Protein AF-A0A7V5G5Z7-F1 (afdb_monomer_lite)

Foldseek 3Di:
DPDPDDPLLVVLVVLVVVLLDDDDPCSVVSQVVSQVSVCVNCVSVVHHWPDWHWDQAPVRDIKIKTWDDPDPFWIWIWIQHPNWTWIWIWGHPDPFWIWIWIDTPVDTDIDIGGDDD

Structure (mmCIF, N/CA/C/O backbone):
data_AF-A0A7V5G5Z7-F1
#
_entry.id   AF-A0A7V5G5Z7-F1
#
loop_
_atom_site.group_PDB
_atom_site.id
_atom_site.type_symbol
_atom_site.label_atom_id
_atom_site.label_alt_id
_atom_site.label_comp_id
_atom_site.label_asym_id
_atom_site.label_entity_id
_atom_site.label_seq_id
_atom_site.pdbx_PDB_ins_code
_atom_site.Cartn_x
_atom_site.Cartn_y
_atom_site.Cartn_z
_atom_site.occupancy
_atom_site.B_iso_or_equiv
_atom_site.auth_seq_id
_atom_site.auth_comp_id
_atom_site.auth_asym_id
_atom_site.auth_atom_id
_atom_site.pdbx_PDB_model_num
ATOM 1 N N . SER A 1 1 ? 19.315 6.526 32.664 1.00 56.56 1 SER A N 1
ATOM 2 C CA . SER A 1 1 ? 18.502 7.237 31.664 1.00 56.56 1 SER A CA 1
ATOM 3 C C . SER A 1 1 ? 17.861 6.177 30.811 1.00 56.56 1 SER A C 1
ATOM 5 O O . SER A 1 1 ? 18.589 5.366 30.249 1.00 56.56 1 SER A O 1
ATOM 7 N N . ASP A 1 2 ? 16.534 6.118 30.799 1.00 63.31 2 ASP A N 1
ATOM 8 C CA . ASP A 1 2 ? 15.842 5.200 29.902 1.00 63.31 2 ASP A CA 1
ATOM 9 C C . ASP A 1 2 ? 16.181 5.583 28.456 1.00 63.31 2 ASP A C 1
ATOM 11 O O . ASP A 1 2 ? 16.240 6.779 28.143 1.00 63.31 2 ASP A O 1
ATOM 15 N N . PRO A 1 3 ? 16.506 4.611 27.592 1.00 67.81 3 PRO A N 1
ATOM 16 C CA . PRO A 1 3 ? 16.786 4.903 26.198 1.00 67.81 3 PRO A CA 1
ATOM 17 C C . PRO A 1 3 ? 15.555 5.553 25.556 1.00 67.81 3 PRO A C 1
ATOM 19 O O . PRO A 1 3 ? 14.423 5.151 25.814 1.00 67.81 3 PRO A O 1
ATOM 22 N N . TYR A 1 4 ? 15.787 6.551 24.697 1.00 74.88 4 TYR A N 1
ATOM 23 C CA . TYR A 1 4 ? 14.727 7.231 23.938 1.00 74.88 4 TYR A CA 1
ATOM 24 C C . TYR A 1 4 ? 13.913 6.274 23.057 1.00 74.88 4 TYR A C 1
ATOM 26 O O . TYR A 1 4 ? 12.791 6.598 22.686 1.00 74.88 4 TYR A O 1
ATOM 34 N N . LEU A 1 5 ? 14.491 5.118 22.727 1.00 72.75 5 LEU A N 1
ATOM 35 C CA . LEU A 1 5 ? 13.879 4.062 21.939 1.00 72.75 5 LEU A CA 1
ATOM 36 C C . LEU A 1 5 ? 13.733 2.799 22.789 1.00 72.75 5 LEU A C 1
ATOM 38 O O . LEU A 1 5 ? 14.651 2.381 23.497 1.00 72.75 5 LEU A O 1
ATOM 42 N N . THR A 1 6 ? 12.581 2.157 22.670 1.00 77.88 6 THR A N 1
ATOM 43 C CA . THR A 1 6 ? 12.313 0.818 23.181 1.00 77.88 6 THR A CA 1
ATOM 44 C C . THR A 1 6 ? 13.170 -0.222 22.459 1.00 77.88 6 THR A C 1
ATOM 46 O O . THR A 1 6 ? 13.622 -0.039 21.328 1.00 77.88 6 THR A O 1
ATOM 49 N N . GLN A 1 7 ? 13.348 -1.384 23.088 1.00 73.50 7 GLN A N 1
ATOM 50 C CA . GLN A 1 7 ? 14.085 -2.510 22.506 1.00 73.50 7 GLN A CA 1
ATOM 51 C C . GLN A 1 7 ? 13.562 -2.916 21.115 1.00 73.50 7 GLN A C 1
ATOM 53 O O . GLN A 1 7 ? 14.344 -3.304 20.249 1.00 73.50 7 GLN A O 1
ATOM 58 N N . LYS A 1 8 ? 12.247 -2.803 20.890 1.00 67.00 8 LYS A N 1
ATOM 59 C CA . LYS A 1 8 ? 11.615 -3.093 19.597 1.00 67.00 8 LYS A CA 1
ATOM 60 C C . LYS A 1 8 ? 12.026 -2.099 18.515 1.00 67.00 8 LYS A C 1
ATOM 62 O O . LYS A 1 8 ? 12.333 -2.507 17.401 1.00 67.00 8 LYS A O 1
ATOM 67 N N . GLU A 1 9 ? 12.057 -0.815 18.852 1.00 62.56 9 GLU A N 1
ATOM 68 C CA . GLU A 1 9 ? 12.455 0.256 17.936 1.00 62.56 9 GLU A CA 1
ATOM 69 C C . GLU A 1 9 ? 13.932 0.129 17.555 1.00 62.56 9 GLU A C 1
ATOM 71 O O . GLU A 1 9 ? 14.283 0.229 16.382 1.00 62.56 9 GLU A O 1
ATOM 76 N N . ILE A 1 10 ? 14.789 -0.209 18.519 1.00 71.06 10 ILE A N 1
ATOM 77 C CA . ILE A 1 10 ? 16.210 -0.478 18.270 1.00 71.06 10 ILE A CA 1
ATOM 78 C C . ILE A 1 10 ? 16.379 -1.667 17.315 1.00 71.06 10 ILE A C 1
ATOM 80 O O . ILE A 1 10 ? 17.108 -1.570 16.330 1.00 71.06 10 ILE A O 1
ATOM 84 N N . LEU A 1 11 ? 15.676 -2.776 17.567 1.00 64.69 11 LEU A N 1
ATOM 85 C CA . LEU A 1 11 ? 15.740 -3.960 16.710 1.00 64.69 11 LEU A CA 1
ATOM 86 C C . LEU A 1 11 ? 15.242 -3.665 15.290 1.00 64.69 11 LEU A C 1
ATOM 88 O O . LEU A 1 11 ? 15.852 -4.120 14.328 1.00 64.69 11 LEU A O 1
ATOM 92 N N . SER A 1 12 ? 14.174 -2.874 15.152 1.00 62.53 12 SER A N 1
ATOM 93 C CA . SER A 1 12 ? 13.663 -2.462 13.842 1.00 62.53 12 SER A CA 1
ATOM 94 C C . SER A 1 12 ? 14.682 -1.650 13.042 1.00 62.53 12 SER A C 1
ATOM 96 O O . SER A 1 12 ? 14.816 -1.870 11.843 1.00 62.53 12 SER A O 1
ATOM 98 N N . LEU A 1 13 ? 15.443 -0.777 13.712 1.00 64.38 13 LEU A N 1
ATOM 99 C CA . LEU A 1 13 ? 16.478 0.050 13.094 1.00 64.38 13 LEU A CA 1
ATOM 100 C C . LEU A 1 13 ? 17.661 -0.801 12.609 1.00 64.38 13 LEU A C 1
ATOM 102 O O . LEU A 1 13 ? 18.141 -0.618 11.497 1.00 64.38 13 LEU A O 1
ATOM 106 N N . ILE A 1 14 ? 18.094 -1.764 13.429 1.00 66.62 14 ILE A N 1
ATOM 107 C CA . ILE A 1 14 ? 19.179 -2.700 13.094 1.00 66.62 14 ILE A CA 1
ATOM 108 C C . ILE A 1 14 ? 18.776 -3.595 11.918 1.00 66.62 14 ILE A C 1
ATOM 110 O O . ILE A 1 14 ? 19.553 -3.794 10.988 1.00 66.62 14 ILE A O 1
ATOM 114 N N . LEU A 1 15 ? 17.553 -4.133 11.947 1.00 61.50 15 LEU A N 1
ATOM 115 C CA . LEU A 1 15 ? 17.044 -4.961 10.858 1.00 61.50 15 LEU A CA 1
ATOM 116 C C . LEU A 1 15 ? 16.921 -4.153 9.563 1.00 61.50 15 LEU A C 1
ATOM 118 O O . LEU A 1 15 ? 17.293 -4.664 8.512 1.00 61.50 15 LEU A O 1
ATOM 122 N N . PHE A 1 16 ? 16.472 -2.896 9.644 1.00 61.12 16 PHE A N 1
ATOM 123 C CA . PHE A 1 16 ? 16.413 -1.979 8.505 1.00 61.12 16 PHE A CA 1
ATOM 124 C C . PHE A 1 16 ? 17.795 -1.769 7.870 1.00 61.12 16 PHE A C 1
ATOM 126 O O . PHE A 1 16 ? 17.940 -1.964 6.665 1.00 61.12 16 PHE A O 1
ATOM 133 N N . ASP A 1 17 ? 18.815 -1.475 8.680 1.00 59.19 17 ASP A N 1
ATOM 134 C CA . ASP A 1 17 ? 20.200 -1.279 8.225 1.00 59.19 17 ASP A CA 1
ATOM 135 C C . ASP A 1 17 ? 20.790 -2.552 7.578 1.00 59.19 17 ASP A C 1
ATOM 137 O O . ASP A 1 17 ? 21.469 -2.500 6.556 1.00 59.19 17 ASP A O 1
ATOM 141 N N . SER A 1 18 ? 20.436 -3.734 8.099 1.00 54.06 18 SER A N 1
ATOM 142 C CA . SER A 1 18 ? 20.946 -5.022 7.601 1.00 54.06 18 SER A CA 1
ATOM 143 C C . SER A 1 18 ? 20.374 -5.489 6.253 1.00 54.06 18 SER A C 1
ATOM 145 O O . SER A 1 18 ? 20.904 -6.428 5.658 1.00 54.06 18 SER A O 1
ATOM 147 N N . THR A 1 19 ? 19.310 -4.854 5.740 1.00 53.72 19 THR A N 1
ATOM 148 C CA . THR A 1 19 ? 18.718 -5.222 4.435 1.00 53.72 19 THR A CA 1
ATOM 149 C C . THR A 1 19 ? 19.538 -4.757 3.226 1.00 53.72 19 THR A C 1
ATOM 151 O O . THR A 1 19 ? 19.210 -5.125 2.100 1.00 53.72 19 THR A O 1
ATOM 154 N N . GLY A 1 20 ? 20.618 -3.998 3.443 1.00 50.28 20 GLY A N 1
ATOM 155 C CA . GLY A 1 20 ? 21.456 -3.449 2.376 1.00 50.28 20 GLY A CA 1
ATOM 156 C C . GLY A 1 20 ? 22.556 -4.360 1.815 1.00 50.28 20 GLY A C 1
ATOM 157 O O . GLY A 1 20 ? 23.120 -4.000 0.789 1.00 50.28 20 GLY A O 1
ATOM 158 N N . GLU A 1 21 ? 22.888 -5.508 2.431 1.00 50.59 21 GLU A N 1
ATOM 159 C CA . GLU A 1 21 ? 24.178 -6.170 2.125 1.00 50.59 21 GLU A CA 1
ATOM 160 C C . GLU A 1 21 ? 24.184 -7.667 1.757 1.00 50.59 21 GLU A C 1
ATOM 162 O O . GLU A 1 21 ? 25.259 -8.175 1.456 1.00 50.59 21 GLU A O 1
ATOM 167 N N . ASN A 1 22 ? 23.072 -8.411 1.691 1.00 45.06 22 ASN A N 1
ATOM 168 C CA . ASN A 1 22 ? 23.140 -9.789 1.158 1.00 45.06 22 ASN A CA 1
ATOM 169 C C . ASN A 1 22 ? 21.803 -10.307 0.610 1.00 45.06 22 ASN A C 1
ATOM 171 O O . ASN A 1 22 ? 20.850 -10.549 1.353 1.00 45.06 22 ASN A O 1
ATOM 175 N N . SER A 1 23 ? 21.755 -10.536 -0.703 1.00 49.06 23 SER A N 1
ATOM 176 C CA . SER A 1 23 ? 20.655 -11.177 -1.423 1.00 49.06 23 SER A CA 1
ATOM 177 C C . SER A 1 23 ? 20.800 -12.705 -1.375 1.00 49.06 23 SER A C 1
ATOM 179 O O . SER A 1 23 ? 21.491 -13.335 -2.173 1.00 49.06 23 SER A O 1
ATOM 181 N N . GLY A 1 24 ? 20.123 -13.328 -0.412 1.00 41.88 24 GLY A N 1
ATOM 182 C CA . GLY A 1 24 ? 19.923 -14.777 -0.340 1.00 41.88 24 GLY A CA 1
ATOM 183 C C . GLY A 1 24 ? 18.517 -15.078 0.173 1.00 41.88 24 GLY A C 1
ATOM 184 O O . GLY A 1 24 ? 17.917 -14.233 0.818 1.00 41.88 24 GLY A O 1
ATOM 185 N N . SER A 1 25 ? 17.978 -16.274 -0.084 1.00 46.84 25 SER A N 1
ATOM 186 C CA . SER A 1 25 ? 16.567 -16.679 0.163 1.00 46.84 25 SER A CA 1
ATOM 187 C C . SER A 1 25 ? 15.935 -16.382 1.548 1.00 46.84 25 SER A C 1
ATOM 189 O O . SER A 1 25 ? 14.740 -16.594 1.725 1.00 46.84 25 SER A O 1
ATOM 191 N N . GLY A 1 26 ? 16.690 -15.875 2.530 1.00 47.84 26 GLY A N 1
ATOM 192 C CA . GLY A 1 26 ? 16.170 -15.337 3.793 1.00 47.84 26 GLY A CA 1
ATOM 193 C C . GLY A 1 26 ? 15.719 -13.867 3.740 1.00 47.84 26 GLY A C 1
ATOM 194 O O . GLY A 1 26 ? 14.956 -13.450 4.608 1.00 47.84 26 GLY A O 1
ATOM 195 N N . THR A 1 27 ? 16.139 -13.082 2.740 1.00 50.97 27 THR A N 1
ATOM 196 C CA . THR A 1 27 ? 15.890 -11.628 2.630 1.00 50.97 27 THR A CA 1
ATOM 197 C C . THR A 1 27 ? 14.398 -11.277 2.552 1.00 50.97 27 THR A C 1
ATOM 199 O O . THR A 1 27 ? 13.981 -10.270 3.117 1.00 50.97 27 THR A O 1
ATOM 202 N N . GLU A 1 28 ? 13.560 -12.131 1.953 1.00 51.00 28 GLU A N 1
ATOM 203 C CA . GLU A 1 28 ? 12.101 -11.923 1.889 1.00 51.00 28 GLU A CA 1
ATOM 204 C C . GLU A 1 28 ? 11.436 -11.987 3.271 1.00 51.00 28 GLU A C 1
ATOM 206 O O . GLU A 1 28 ? 10.565 -11.175 3.589 1.00 51.00 28 GLU A O 1
ATOM 211 N N . VAL A 1 29 ? 11.880 -12.905 4.136 1.00 51.00 29 VAL A N 1
ATOM 212 C CA . VAL A 1 29 ? 11.366 -13.021 5.509 1.00 51.00 29 VAL A CA 1
ATOM 213 C C . VAL A 1 29 ? 11.793 -11.807 6.337 1.00 51.00 29 VAL A C 1
ATOM 215 O O . VAL A 1 29 ? 10.989 -11.270 7.099 1.00 51.00 29 VAL A O 1
ATOM 218 N N . TYR A 1 30 ? 13.021 -11.316 6.146 1.00 50.22 30 TYR A N 1
ATOM 219 C CA . TYR A 1 30 ? 13.500 -10.098 6.807 1.00 50.22 30 TYR A CA 1
ATOM 220 C C . TYR A 1 30 ? 12.809 -8.828 6.296 1.00 50.22 30 TYR A C 1
ATOM 222 O O . TYR A 1 30 ? 12.521 -7.949 7.103 1.00 50.22 30 TYR A O 1
ATOM 230 N N . ALA A 1 31 ? 12.456 -8.745 5.011 1.00 54.44 31 ALA A N 1
ATOM 231 C CA . ALA A 1 31 ? 11.678 -7.632 4.466 1.00 54.44 31 ALA A CA 1
ATOM 232 C C . ALA A 1 31 ? 10.241 -7.601 5.027 1.00 54.44 31 ALA A C 1
ATOM 234 O O . ALA A 1 31 ? 9.746 -6.541 5.418 1.00 54.44 31 ALA A O 1
ATOM 235 N N . LEU A 1 32 ? 9.587 -8.764 5.151 1.00 54.84 32 LEU A N 1
ATOM 236 C CA . LEU A 1 32 ? 8.237 -8.880 5.722 1.00 54.84 32 LEU A CA 1
ATOM 237 C C . LEU A 1 32 ? 8.206 -8.578 7.232 1.00 54.84 32 LEU A C 1
ATOM 239 O O . LEU A 1 32 ? 7.320 -7.862 7.713 1.00 54.84 32 LEU A O 1
ATOM 243 N N . LEU A 1 33 ? 9.186 -9.083 7.989 1.00 58.06 33 LEU A N 1
ATOM 244 C CA . LEU A 1 33 ? 9.328 -8.778 9.417 1.00 58.06 33 LEU A CA 1
ATOM 245 C C . LEU A 1 33 ? 9.755 -7.319 9.638 1.00 58.06 33 LEU A C 1
ATOM 247 O O . LEU A 1 33 ? 9.207 -6.650 10.513 1.00 58.06 33 LEU A O 1
ATOM 251 N N . GLY A 1 34 ? 10.644 -6.792 8.797 1.00 61.38 34 GLY A N 1
ATOM 252 C CA . GLY A 1 34 ? 11.051 -5.389 8.787 1.00 61.38 34 GLY A CA 1
ATOM 253 C C . GLY A 1 34 ? 9.889 -4.439 8.503 1.00 61.38 34 GLY A C 1
ATOM 254 O O . GLY A 1 34 ? 9.775 -3.419 9.170 1.00 61.38 34 GLY A O 1
ATOM 255 N N . GLY A 1 35 ? 8.965 -4.786 7.601 1.00 63.09 35 GLY A N 1
ATOM 256 C CA . GLY A 1 35 ? 7.803 -3.948 7.277 1.00 63.09 35 GLY A CA 1
ATOM 257 C C . GLY A 1 35 ? 6.821 -3.766 8.442 1.00 63.09 35 GLY A C 1
ATOM 258 O O . GLY A 1 35 ? 6.339 -2.658 8.690 1.00 63.09 35 GLY A O 1
ATOM 259 N N . THR A 1 36 ? 6.550 -4.827 9.210 1.00 65.00 36 THR A N 1
ATOM 260 C CA . THR A 1 36 ? 5.680 -4.732 10.399 1.00 65.00 36 THR A CA 1
ATOM 261 C C . THR A 1 36 ? 6.358 -3.969 11.537 1.00 65.00 36 THR A C 1
ATOM 263 O O . THR A 1 36 ? 5.735 -3.090 12.135 1.00 65.00 36 THR A O 1
ATOM 266 N N . PHE A 1 37 ? 7.647 -4.222 11.775 1.00 64.69 37 PHE A N 1
ATOM 267 C CA . PHE A 1 37 ? 8.445 -3.489 12.758 1.00 64.69 37 PHE A CA 1
ATOM 268 C C . PHE A 1 37 ? 8.631 -2.011 12.394 1.00 64.69 37 PHE A C 1
ATOM 270 O O . PHE A 1 37 ? 8.488 -1.151 13.258 1.00 64.69 37 PHE A O 1
ATOM 277 N N . ALA A 1 38 ? 8.872 -1.690 11.124 1.00 66.06 38 ALA A N 1
ATOM 278 C CA . ALA A 1 38 ? 8.967 -0.316 10.644 1.00 66.06 38 ALA A CA 1
ATOM 279 C C . ALA A 1 38 ? 7.635 0.425 10.816 1.00 66.06 38 ALA A C 1
ATOM 281 O O . ALA A 1 38 ? 7.619 1.587 11.210 1.00 66.06 38 ALA A O 1
ATOM 282 N N . LYS A 1 39 ? 6.496 -0.250 10.615 1.00 69.75 39 LYS A N 1
ATOM 283 C CA . LYS A 1 39 ? 5.180 0.330 10.913 1.00 69.75 39 LYS A CA 1
ATOM 284 C C . LYS A 1 39 ? 5.001 0.622 12.409 1.00 69.75 39 LYS A C 1
ATOM 286 O O . LYS A 1 39 ? 4.445 1.665 12.754 1.00 69.75 39 LYS A O 1
ATOM 291 N N . GLU A 1 40 ? 5.468 -0.265 13.293 1.00 68.88 40 GLU A N 1
ATOM 292 C CA . GLU A 1 40 ? 5.458 -0.028 14.746 1.00 68.88 40 GLU A CA 1
ATOM 293 C C . GLU A 1 40 ? 6.377 1.137 15.150 1.00 68.88 40 GLU A C 1
ATOM 295 O O . GLU A 1 40 ? 5.933 1.991 15.916 1.00 68.88 40 GLU A O 1
ATOM 300 N N . LEU A 1 41 ? 7.589 1.223 14.586 1.00 67.44 41 LEU A N 1
ATOM 301 C CA . LEU A 1 41 ? 8.531 2.331 14.798 1.00 67.44 41 LEU A CA 1
ATOM 302 C C . LEU A 1 41 ? 7.950 3.669 14.327 1.00 67.44 41 LEU A C 1
ATOM 304 O O . LEU A 1 41 ? 7.974 4.661 15.045 1.00 67.44 41 LEU A O 1
ATOM 308 N N . MET A 1 42 ? 7.377 3.722 13.125 1.00 70.19 42 MET A N 1
ATOM 309 C CA . MET A 1 42 ? 6.765 4.956 12.621 1.00 70.19 42 MET A CA 1
ATOM 310 C C . MET A 1 42 ? 5.632 5.418 13.544 1.00 70.19 42 MET A C 1
ATOM 312 O O . MET A 1 42 ? 5.524 6.604 13.852 1.00 70.19 42 MET A O 1
ATOM 316 N N . LYS A 1 43 ? 4.836 4.475 14.063 1.00 74.62 43 LYS A N 1
ATOM 317 C CA . LYS A 1 43 ? 3.771 4.766 15.026 1.00 74.62 43 LYS A CA 1
ATOM 318 C C . LYS A 1 43 ? 4.313 5.287 16.361 1.00 74.62 43 LYS A C 1
ATOM 320 O O . LYS A 1 43 ? 3.721 6.218 16.907 1.00 74.62 43 L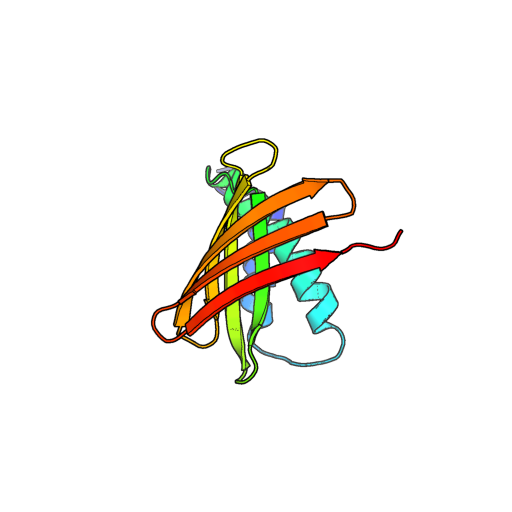YS A O 1
ATOM 325 N N . SER A 1 44 ? 5.394 4.716 16.891 1.00 66.88 44 SER A N 1
ATOM 326 C CA . SER A 1 44 ? 6.008 5.171 18.146 1.00 66.88 44 SER A CA 1
ATOM 327 C C . SER A 1 44 ? 6.716 6.523 18.006 1.00 66.88 44 SER A C 1
ATOM 329 O O . SER A 1 44 ? 6.679 7.321 18.939 1.00 66.88 44 SER A O 1
ATOM 331 N N . LEU A 1 45 ? 7.218 6.846 16.809 1.00 67.50 45 LEU A N 1
ATOM 332 C CA . LEU A 1 45 ? 7.716 8.176 16.429 1.00 67.50 45 LEU A CA 1
ATOM 333 C C . LEU A 1 45 ? 6.594 9.200 16.138 1.00 67.50 45 LEU A C 1
ATOM 335 O O . LEU A 1 45 ? 6.870 10.332 15.743 1.00 67.50 45 LEU A O 1
ATOM 339 N N . GLY A 1 46 ? 5.321 8.834 16.332 1.00 67.44 46 GLY A N 1
ATOM 340 C CA . GLY A 1 46 ? 4.165 9.726 16.175 1.00 67.44 46 GLY A CA 1
ATOM 341 C C . GLY A 1 46 ? 3.604 9.824 14.751 1.00 67.44 46 GLY A C 1
ATOM 342 O O . GLY A 1 46 ? 2.679 10.601 14.501 1.00 67.44 46 GLY A O 1
ATOM 343 N N . MET A 1 47 ? 4.108 9.026 13.809 1.00 71.56 47 MET A N 1
ATOM 344 C CA . MET A 1 47 ? 3.646 8.990 12.422 1.00 71.56 47 MET A CA 1
ATOM 345 C C . MET A 1 47 ? 2.600 7.879 12.234 1.00 71.56 47 MET A C 1
ATOM 347 O O . MET A 1 47 ? 2.879 6.688 12.346 1.00 71.56 47 MET A O 1
ATOM 351 N N . SER A 1 48 ? 1.356 8.261 11.928 1.00 75.94 48 SER A N 1
ATOM 352 C CA . SER A 1 48 ? 0.275 7.305 11.636 1.00 75.94 48 SER A CA 1
ATOM 353 C C . SER A 1 48 ? 0.300 6.893 10.166 1.00 75.94 48 SER A C 1
ATOM 355 O O . SER A 1 48 ? -0.155 7.641 9.299 1.00 75.94 48 SER A O 1
ATOM 357 N N . VAL A 1 49 ? 0.826 5.697 9.903 1.00 78.88 49 VAL A N 1
ATOM 358 C CA . VAL A 1 49 ? 0.878 5.080 8.573 1.00 78.88 49 VAL A CA 1
ATOM 359 C C . VAL A 1 49 ? 0.013 3.818 8.576 1.00 78.88 49 VAL A C 1
ATOM 361 O O . VAL A 1 49 ? 0.160 2.960 9.447 1.00 78.88 49 VAL A O 1
ATOM 364 N N . ASP A 1 50 ? -0.892 3.689 7.606 1.00 82.62 50 ASP A N 1
ATOM 365 C CA . ASP A 1 50 ? -1.781 2.526 7.471 1.00 82.62 50 ASP A CA 1
ATOM 366 C C . ASP A 1 50 ? -1.234 1.486 6.488 1.00 82.62 50 ASP A C 1
ATOM 368 O O . ASP A 1 50 ? -1.448 0.285 6.683 1.00 82.62 50 ASP A O 1
ATOM 372 N N . HIS A 1 51 ? -0.486 1.941 5.483 1.00 82.50 51 HIS A N 1
ATOM 373 C CA . HIS A 1 51 ? 0.135 1.146 4.426 1.00 82.50 51 HIS A CA 1
ATOM 374 C C . HIS A 1 51 ? 1.638 1.414 4.409 1.00 82.50 51 HIS A C 1
ATOM 376 O O . HIS A 1 51 ? 2.048 2.559 4.256 1.00 82.50 51 HIS A O 1
ATOM 382 N N . LEU A 1 52 ? 2.450 0.379 4.584 1.00 82.19 52 LEU A N 1
ATOM 383 C CA . LEU A 1 52 ? 3.898 0.461 4.428 1.00 82.19 52 LEU A CA 1
ATOM 384 C C . LEU A 1 52 ? 4.351 -0.794 3.696 1.00 82.19 52 LEU A C 1
ATOM 386 O O . LEU A 1 52 ? 4.130 -1.900 4.191 1.00 82.19 52 LEU A O 1
ATOM 390 N N . VAL A 1 53 ? 4.962 -0.614 2.532 1.00 78.12 53 VAL A N 1
ATOM 391 C CA . VAL A 1 53 ? 5.571 -1.696 1.759 1.00 78.12 53 VAL A CA 1
ATOM 392 C C . VAL A 1 53 ? 6.989 -1.279 1.417 1.00 78.12 53 VAL A C 1
ATOM 394 O O . VAL A 1 53 ? 7.216 -0.176 0.925 1.00 78.12 53 VAL A O 1
ATOM 397 N N . LEU A 1 54 ? 7.933 -2.166 1.703 1.00 73.00 54 LEU A N 1
ATOM 398 C CA . LEU A 1 54 ? 9.329 -2.045 1.314 1.00 73.00 54 LEU A CA 1
ATOM 399 C C . LEU A 1 54 ? 9.636 -3.216 0.391 1.00 73.00 54 LEU A C 1
ATOM 401 O O . LEU A 1 54 ? 9.237 -4.346 0.675 1.00 73.00 54 LEU A O 1
ATOM 405 N N . GLY A 1 55 ? 10.330 -2.951 -0.703 1.00 69.06 55 GLY A N 1
ATOM 406 C CA . GLY A 1 55 ? 10.723 -3.985 -1.646 1.00 69.06 55 GLY A CA 1
ATOM 407 C C . GLY A 1 55 ? 11.971 -3.590 -2.407 1.00 69.06 55 GLY A C 1
ATOM 408 O O . GLY A 1 55 ? 12.357 -2.422 -2.421 1.00 69.06 55 GLY A O 1
ATOM 409 N N . GLN A 1 56 ? 12.579 -4.555 -3.078 1.00 64.31 56 GLN A N 1
ATOM 410 C CA . GLN A 1 56 ? 13.662 -4.300 -4.013 1.00 64.31 56 GLN A CA 1
ATOM 411 C C . GLN A 1 56 ? 13.067 -4.163 -5.419 1.00 64.31 56 GLN A C 1
ATOM 413 O O . GLN A 1 56 ? 12.341 -5.040 -5.887 1.00 64.31 56 GLN A O 1
ATOM 418 N N . GLY A 1 57 ? 13.306 -3.022 -6.058 1.00 58.72 57 GLY A N 1
ATOM 419 C CA . GLY A 1 57 ? 12.904 -2.762 -7.430 1.00 58.72 57 GLY A CA 1
ATOM 420 C C . GLY A 1 57 ? 13.743 -3.555 -8.435 1.00 58.72 57 GLY A C 1
ATOM 421 O O . GLY A 1 57 ? 14.736 -4.187 -8.084 1.00 58.72 57 GLY A O 1
ATOM 422 N N . ILE A 1 58 ? 13.335 -3.508 -9.705 1.00 62.47 58 ILE A N 1
ATOM 423 C CA . ILE A 1 58 ? 13.925 -4.302 -10.804 1.00 62.47 58 ILE A CA 1
ATOM 424 C C . ILE A 1 58 ? 15.443 -4.068 -10.951 1.00 62.47 58 ILE A C 1
ATOM 426 O O . ILE A 1 58 ? 16.162 -4.983 -11.338 1.00 62.47 58 ILE A O 1
ATOM 430 N N . ASP A 1 59 ? 15.928 -2.880 -10.578 1.00 65.88 59 ASP A N 1
ATOM 431 C CA . ASP A 1 59 ? 17.336 -2.475 -10.694 1.00 65.88 59 ASP A CA 1
ATOM 432 C C . ASP A 1 59 ? 18.083 -2.528 -9.345 1.00 65.88 59 ASP A C 1
ATOM 434 O O . ASP A 1 59 ? 18.987 -1.731 -9.104 1.00 65.88 59 ASP A O 1
ATOM 438 N N . GLU A 1 60 ? 17.647 -3.388 -8.419 1.00 65.38 60 GLU A N 1
ATOM 439 C CA . GLU A 1 60 ? 18.166 -3.501 -7.042 1.00 65.38 60 GLU A CA 1
ATOM 440 C C . GLU A 1 60 ? 17.983 -2.245 -6.167 1.00 65.38 60 GLU A C 1
ATOM 442 O O . GLU A 1 60 ? 18.415 -2.215 -5.014 1.00 65.38 60 GLU A O 1
ATOM 447 N N . GLN A 1 61 ? 17.285 -1.226 -6.673 1.00 64.88 61 GLN A N 1
ATOM 448 C CA . GLN A 1 61 ? 16.982 0.000 -5.940 1.00 64.88 61 GLN A CA 1
ATOM 449 C C . GLN A 1 61 ? 15.871 -0.221 -4.913 1.00 64.88 61 GLN A C 1
ATOM 451 O O . GLN A 1 61 ? 14.917 -0.960 -5.152 1.00 64.88 61 GLN A O 1
ATOM 456 N N . LEU A 1 62 ? 15.957 0.466 -3.774 1.00 69.00 62 LEU A N 1
ATOM 457 C CA . LEU A 1 62 ? 14.912 0.428 -2.757 1.00 69.00 62 LEU A CA 1
ATOM 458 C C . LEU A 1 62 ? 13.604 1.012 -3.317 1.00 69.00 62 LEU A C 1
ATOM 460 O O . LEU A 1 62 ? 13.556 2.160 -3.756 1.00 69.00 62 LEU A O 1
ATOM 464 N N . SER A 1 63 ? 12.534 0.224 -3.259 1.00 74.88 63 SER A N 1
ATOM 465 C CA . SER A 1 63 ? 11.166 0.671 -3.509 1.00 74.88 63 SER A CA 1
ATOM 466 C C . SER A 1 63 ? 10.419 0.814 -2.185 1.00 74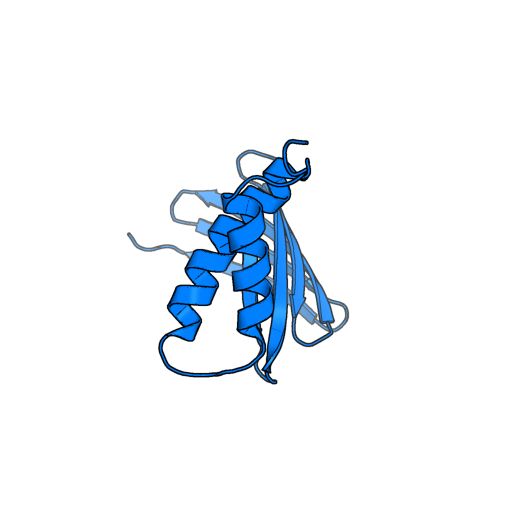.88 63 SER A C 1
ATOM 468 O O . SER A 1 63 ? 10.520 -0.037 -1.296 1.00 74.88 63 SER A O 1
ATOM 470 N N . VAL A 1 64 ? 9.684 1.912 -2.045 1.00 81.50 64 VAL A N 1
ATOM 471 C CA . VAL A 1 64 ? 8.957 2.264 -0.828 1.00 81.50 64 VAL A CA 1
ATOM 472 C C . VAL A 1 64 ? 7.555 2.719 -1.200 1.00 81.50 64 VAL A C 1
ATOM 474 O O . VAL A 1 64 ? 7.379 3.618 -2.020 1.00 81.50 64 VAL A O 1
ATOM 477 N N . GLU A 1 65 ? 6.548 2.150 -0.549 1.00 85.69 65 GLU A N 1
ATOM 478 C CA . GLU A 1 65 ? 5.196 2.693 -0.546 1.00 85.69 65 GLU A CA 1
ATOM 479 C C . GLU A 1 65 ? 4.781 3.050 0.877 1.00 85.69 65 GLU A C 1
ATOM 481 O O . GLU A 1 65 ? 4.846 2.217 1.781 1.00 85.69 65 GLU A O 1
ATOM 486 N N . VAL A 1 66 ? 4.306 4.278 1.068 1.00 87.56 66 VAL A N 1
ATOM 487 C CA . VAL A 1 66 ? 3.785 4.768 2.348 1.00 87.56 66 VAL A CA 1
ATOM 488 C C . VAL A 1 66 ? 2.398 5.323 2.108 1.00 87.56 66 VAL A C 1
ATOM 490 O O . VAL A 1 66 ? 2.214 6.201 1.273 1.00 87.56 66 VAL A O 1
ATOM 493 N N . GLY A 1 67 ? 1.406 4.849 2.849 1.00 89.00 67 GLY A N 1
ATOM 494 C CA . GLY A 1 67 ? 0.037 5.293 2.671 1.00 89.00 67 GLY A CA 1
ATOM 4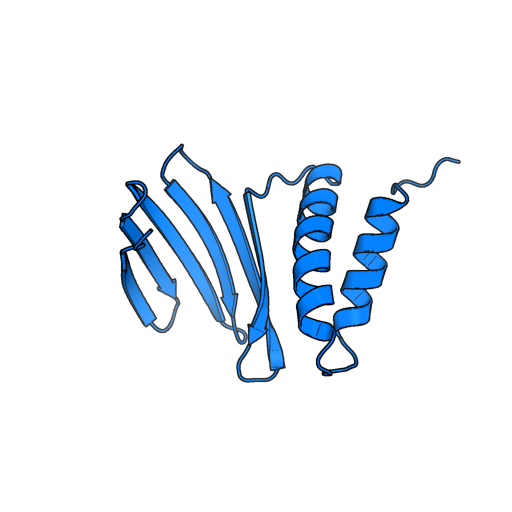95 C C . GLY A 1 67 ? -0.755 5.420 3.955 1.00 89.00 67 GLY A C 1
ATOM 496 O O . GLY A 1 67 ? -0.460 4.817 4.989 1.00 89.00 67 GLY A O 1
ATOM 497 N N . LYS A 1 68 ? -1.800 6.233 3.863 1.00 89.06 68 LYS A N 1
ATOM 498 C CA . LYS A 1 68 ? -2.713 6.556 4.949 1.00 89.06 68 LYS A CA 1
ATOM 499 C C . LYS A 1 68 ? -4.148 6.413 4.474 1.00 89.06 68 LYS A C 1
ATOM 501 O O . LYS A 1 68 ? -4.506 6.867 3.383 1.00 89.06 68 LYS A O 1
ATOM 506 N N . LYS A 1 69 ? -4.983 5.793 5.303 1.00 92.12 69 LYS A N 1
ATOM 507 C CA . LYS A 1 69 ? -6.423 5.753 5.068 1.00 92.12 69 LYS A CA 1
ATOM 508 C C . LYS A 1 69 ? -6.996 7.137 5.325 1.00 92.12 69 LYS A C 1
ATOM 510 O O . LYS A 1 69 ? -6.813 7.708 6.398 1.00 92.12 69 LYS A O 1
ATOM 515 N N . ILE A 1 70 ? -7.689 7.674 4.329 1.00 93.00 70 ILE A N 1
ATOM 516 C CA . ILE A 1 70 ? -8.402 8.955 4.442 1.00 93.00 70 ILE A CA 1
ATOM 517 C C . ILE A 1 70 ? -9.899 8.740 4.684 1.00 93.00 70 ILE A C 1
ATOM 519 O O . ILE A 1 70 ? -10.586 9.627 5.182 1.00 93.00 70 ILE A O 1
ATOM 523 N N . SER A 1 71 ? -10.400 7.543 4.375 1.00 92.88 71 SER A N 1
ATOM 524 C CA . SER A 1 71 ? -11.730 7.074 4.747 1.00 92.88 71 SER A CA 1
ATOM 525 C C . SER A 1 71 ? -11.698 5.562 4.984 1.00 92.88 71 SER A C 1
ATOM 527 O O . SER A 1 71 ? -10.649 4.922 4.881 1.00 92.88 71 SER A O 1
ATOM 529 N N . LYS A 1 72 ? -12.856 4.974 5.303 1.00 92.94 72 LYS A N 1
ATOM 530 C CA . LYS A 1 72 ? -12.998 3.521 5.463 1.00 92.94 72 LYS A CA 1
ATOM 531 C C . LYS A 1 72 ? -12.537 2.750 4.219 1.00 92.94 72 LYS A C 1
ATOM 533 O O . LYS A 1 72 ? -11.927 1.691 4.357 1.00 92.94 72 LYS A O 1
ATOM 538 N N . ASP A 1 73 ? -12.793 3.316 3.044 1.00 96.12 73 ASP A N 1
ATOM 539 C CA . ASP A 1 73 ? -12.669 2.621 1.766 1.00 96.12 73 ASP A CA 1
ATOM 540 C C . ASP A 1 73 ? -11.560 3.209 0.878 1.00 96.12 73 ASP A C 1
ATOM 542 O O . ASP A 1 73 ? -11.151 2.566 -0.086 1.00 96.12 73 ASP A O 1
ATOM 546 N N . ILE A 1 74 ? -11.023 4.389 1.222 1.00 95.75 74 ILE A N 1
ATOM 547 C CA . ILE A 1 74 ? -10.026 5.108 0.419 1.00 95.75 74 ILE A CA 1
ATOM 548 C C . ILE A 1 74 ? -8.690 5.215 1.161 1.00 95.75 74 ILE A C 1
ATOM 550 O O . ILE A 1 74 ? -8.618 5.719 2.287 1.00 95.75 74 ILE A O 1
ATOM 554 N N . THR A 1 75 ? -7.617 4.793 0.492 1.00 95.69 75 THR A N 1
ATOM 555 C CA . THR A 1 75 ? -6.230 4.935 0.959 1.00 95.69 75 THR A CA 1
ATOM 556 C C . THR A 1 75 ? -5.434 5.770 -0.034 1.00 95.69 75 THR A C 1
ATOM 558 O O . THR A 1 75 ? -5.429 5.472 -1.227 1.00 95.69 75 THR A O 1
ATOM 561 N N . LEU A 1 76 ? -4.753 6.802 0.460 1.00 94.38 76 LEU A N 1
ATOM 562 C CA . LEU A 1 76 ? -3.780 7.564 -0.316 1.00 94.38 76 LEU A CA 1
ATOM 563 C C . LEU A 1 76 ? -2.392 6.978 -0.063 1.00 94.38 76 LEU A C 1
ATOM 565 O O . LEU A 1 76 ? -2.004 6.826 1.094 1.00 94.38 76 LEU A O 1
ATOM 569 N N . ILE A 1 77 ? -1.662 6.651 -1.123 1.00 93.50 77 ILE A N 1
ATOM 570 C CA . ILE A 1 77 ? -0.368 5.973 -1.069 1.00 93.50 77 ILE A CA 1
ATOM 571 C C . ILE A 1 77 ? 0.638 6.794 -1.875 1.00 93.50 77 ILE A C 1
ATOM 573 O O . ILE A 1 77 ? 0.454 7.017 -3.067 1.00 93.50 77 ILE A O 1
ATOM 577 N N . TYR A 1 78 ? 1.705 7.247 -1.229 1.00 90.75 78 TYR A N 1
ATOM 578 C CA . TYR A 1 78 ? 2.904 7.733 -1.898 1.00 90.75 78 TYR A CA 1
ATOM 579 C C . TYR A 1 78 ? 3.781 6.544 -2.282 1.00 90.75 78 TYR A C 1
ATOM 581 O O . TYR A 1 78 ? 3.935 5.602 -1.502 1.00 90.75 78 TYR A O 1
ATOM 589 N N . GLN A 1 79 ? 4.344 6.594 -3.482 1.00 88.81 79 GLN A N 1
ATOM 590 C CA . GLN A 1 79 ? 5.194 5.553 -4.037 1.00 88.81 79 GLN A CA 1
ATOM 591 C C . GLN A 1 79 ? 6.529 6.164 -4.453 1.00 88.81 79 GLN A C 1
ATOM 593 O O . GLN A 1 79 ? 6.560 7.175 -5.150 1.00 88.81 79 GLN A O 1
ATOM 598 N N . HIS A 1 80 ? 7.615 5.503 -4.078 1.00 85.12 80 HIS A N 1
ATOM 599 C CA . HIS A 1 80 ? 8.948 5.722 -4.608 1.00 85.12 80 HIS A CA 1
ATOM 600 C C . HIS A 1 80 ? 9.434 4.392 -5.179 1.00 85.12 80 HIS A C 1
ATOM 602 O O . HIS A 1 80 ? 9.652 3.440 -4.432 1.00 85.12 80 HIS A O 1
ATOM 608 N N . ASN A 1 81 ? 9.543 4.286 -6.500 1.00 77.00 81 ASN A N 1
ATOM 609 C CA . ASN A 1 81 ? 9.938 3.044 -7.161 1.00 77.00 81 ASN A CA 1
ATOM 610 C C . ASN A 1 81 ? 10.954 3.337 -8.269 1.00 77.00 81 ASN A C 1
ATOM 612 O O . ASN A 1 81 ? 10.662 4.112 -9.179 1.00 77.00 81 ASN A O 1
ATOM 616 N N . ASN A 1 82 ? 12.143 2.731 -8.185 1.00 72.19 82 ASN A N 1
ATOM 617 C CA . ASN A 1 82 ? 13.249 2.910 -9.134 1.00 72.19 82 ASN A CA 1
ATOM 618 C C . ASN A 1 82 ? 13.564 4.391 -9.428 1.00 72.19 82 ASN A C 1
ATOM 620 O O . ASN A 1 82 ? 13.619 4.814 -10.586 1.00 72.19 82 ASN A O 1
ATOM 624 N N . GLY A 1 83 ? 13.676 5.209 -8.375 1.00 67.06 83 GLY A N 1
ATOM 625 C CA . GLY A 1 83 ? 13.963 6.642 -8.492 1.00 67.06 83 GLY A CA 1
ATOM 626 C C . GLY A 1 83 ? 12.818 7.485 -9.064 1.00 67.06 83 GLY A C 1
ATOM 627 O O . GLY A 1 83 ? 13.032 8.646 -9.412 1.00 67.06 83 GLY A O 1
ATOM 628 N N . LYS A 1 84 ? 11.609 6.923 -9.188 1.00 78.19 84 LYS A N 1
ATOM 629 C CA . LYS A 1 84 ? 10.416 7.628 -9.667 1.00 78.19 84 LYS A CA 1
ATOM 630 C C . LYS A 1 84 ? 9.401 7.771 -8.547 1.00 78.19 84 LYS A C 1
ATOM 632 O O . LYS A 1 84 ? 8.976 6.784 -7.946 1.00 78.19 84 LYS A O 1
ATOM 637 N N . ASP A 1 85 ? 8.982 9.009 -8.332 1.00 88.19 85 ASP A N 1
ATOM 638 C CA . ASP A 1 85 ? 7.942 9.352 -7.372 1.00 88.19 85 ASP A CA 1
ATOM 639 C C . ASP A 1 85 ? 6.559 9.277 -8.011 1.00 88.19 85 ASP A C 1
ATOM 641 O O . ASP A 1 85 ? 6.367 9.642 -9.172 1.00 88.19 85 ASP A O 1
ATOM 645 N N . GLY A 1 86 ? 5.580 8.821 -7.239 1.00 91.38 86 GLY A N 1
ATOM 646 C CA . GLY A 1 86 ? 4.206 8.680 -7.686 1.00 91.38 86 GLY A CA 1
ATOM 647 C C . GLY A 1 86 ? 3.208 8.710 -6.544 1.00 91.38 86 GLY A C 1
ATOM 648 O O . GLY A 1 86 ? 3.550 8.595 -5.366 1.00 91.38 86 GLY A O 1
ATOM 649 N N . VAL A 1 87 ? 1.942 8.854 -6.914 1.00 93.94 87 VAL A N 1
ATOM 650 C CA . VAL A 1 87 ? 0.814 8.767 -5.992 1.00 93.94 87 VAL A CA 1
ATOM 651 C C . VAL A 1 87 ? -0.165 7.730 -6.516 1.00 93.94 87 VAL A C 1
ATOM 653 O O . VAL A 1 87 ? -0.549 7.751 -7.682 1.00 93.94 87 VAL A O 1
ATOM 656 N N . LYS A 1 88 ? -0.607 6.850 -5.625 1.00 94.75 88 LYS A N 1
ATOM 657 C CA . LYS A 1 88 ? -1.652 5.861 -5.850 1.00 94.75 88 LYS A CA 1
ATOM 658 C C . LYS A 1 88 ? -2.826 6.153 -4.923 1.00 94.75 88 LYS A C 1
ATOM 660 O O . LYS A 1 88 ? -2.659 6.316 -3.715 1.00 94.75 88 LYS A O 1
ATOM 665 N N . VAL A 1 89 ? -4.028 6.201 -5.482 1.00 96.81 89 VAL A N 1
ATOM 666 C CA . VAL A 1 89 ? -5.277 6.226 -4.719 1.00 96.81 89 VAL A CA 1
ATOM 667 C C . VAL A 1 89 ? -5.931 4.865 -4.854 1.00 96.81 89 VAL A C 1
ATOM 669 O O . VAL A 1 89 ? -6.323 4.472 -5.949 1.00 96.81 89 VAL A O 1
ATOM 672 N N . ARG A 1 90 ? -6.067 4.165 -3.730 1.00 96.62 90 ARG A N 1
ATOM 673 C CA . ARG A 1 90 ? -6.741 2.870 -3.655 1.00 96.62 90 ARG A CA 1
ATOM 674 C C . ARG A 1 90 ? -8.160 3.040 -3.141 1.00 96.62 90 ARG A C 1
ATOM 676 O O . ARG A 1 90 ? -8.350 3.584 -2.051 1.00 96.62 90 ARG A O 1
ATOM 683 N N . VAL A 1 91 ? -9.133 2.536 -3.893 1.00 97.12 91 VAL A N 1
ATOM 684 C CA . VAL A 1 91 ? -10.561 2.533 -3.551 1.00 97.12 91 VAL A CA 1
ATOM 685 C C . VAL A 1 91 ? -11.046 1.093 -3.418 1.00 97.12 91 VAL A C 1
ATOM 687 O O . VAL A 1 91 ? -11.026 0.324 -4.377 1.00 97.12 91 VAL A O 1
ATOM 690 N N . ASN A 1 92 ? -11.504 0.728 -2.224 1.00 96.44 92 ASN A N 1
ATOM 691 C CA . ASN A 1 92 ? -12.123 -0.566 -1.958 1.00 96.44 92 ASN A CA 1
ATOM 692 C C . ASN A 1 92 ? -13.629 -0.462 -2.212 1.00 96.44 92 ASN A C 1
ATOM 694 O O . ASN A 1 92 ? -14.346 0.161 -1.436 1.00 96.44 92 ASN A O 1
ATOM 698 N N . HIS A 1 93 ? -14.120 -1.081 -3.282 1.00 95.81 93 HIS A N 1
ATOM 699 C CA . HIS A 1 93 ? -15.554 -1.082 -3.600 1.00 95.81 93 HIS A CA 1
ATOM 700 C C . HIS A 1 93 ? -16.298 -2.183 -2.846 1.00 95.81 93 HIS A C 1
ATOM 702 O O . HIS A 1 93 ? -17.448 -2.017 -2.446 1.00 95.81 93 HIS A O 1
ATOM 708 N N . SER A 1 94 ? -15.646 -3.332 -2.654 1.00 94.44 94 SER 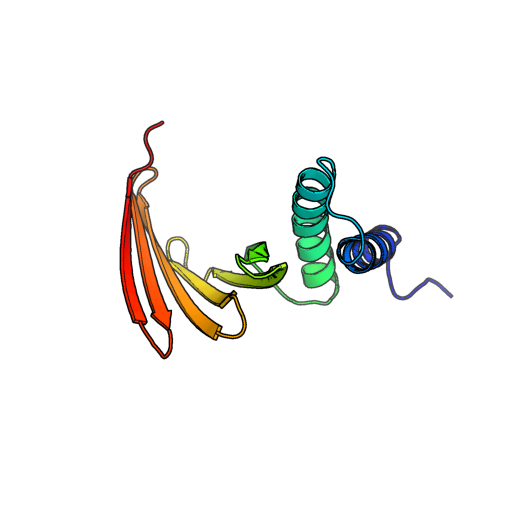A N 1
ATOM 709 C CA . SER A 1 94 ? -16.170 -4.461 -1.881 1.00 94.44 94 SER A CA 1
ATOM 710 C C . SER A 1 94 ? -15.029 -5.360 -1.393 1.00 94.44 94 SER A C 1
ATOM 712 O O . SER A 1 94 ? -13.862 -5.098 -1.675 1.00 94.44 94 SER A O 1
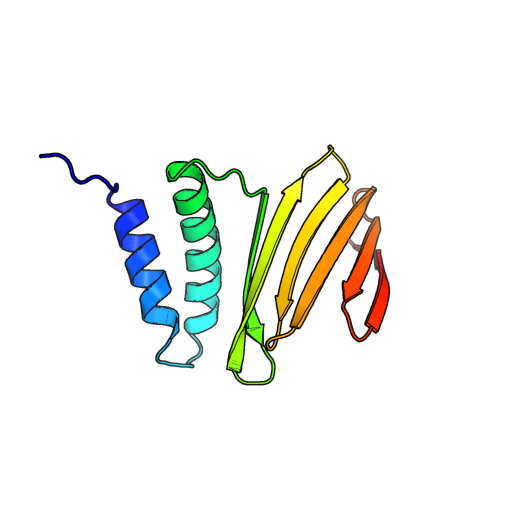ATOM 714 N N . ARG A 1 95 ? -15.352 -6.461 -0.699 1.00 91.00 95 ARG A N 1
ATOM 715 C CA . ARG A 1 95 ? -14.352 -7.479 -0.318 1.00 91.00 95 ARG A CA 1
ATOM 716 C C . ARG A 1 95 ? -13.633 -8.094 -1.525 1.00 91.00 95 ARG A C 1
ATOM 718 O O . ARG A 1 95 ? -12.484 -8.496 -1.388 1.00 91.00 95 ARG A O 1
ATOM 725 N N . HIS A 1 96 ? -14.286 -8.110 -2.687 1.00 95.31 96 HIS A N 1
ATOM 726 C CA . HIS A 1 96 ? -13.771 -8.741 -3.901 1.00 95.31 96 HIS A CA 1
ATOM 727 C C . HIS A 1 96 ? -13.303 -7.743 -4.954 1.00 95.31 96 HIS A C 1
ATOM 729 O O . HIS A 1 96 ? -12.751 -8.175 -5.953 1.00 95.31 96 HIS A O 1
ATOM 735 N N . LEU A 1 97 ? -13.535 -6.436 -4.790 1.00 95.56 97 LEU A N 1
ATOM 736 C CA . LEU A 1 97 ? -13.242 -5.453 -5.835 1.00 95.56 97 LEU A CA 1
ATOM 737 C C . LEU A 1 97 ? -12.513 -4.234 -5.278 1.00 95.56 97 LEU A C 1
ATOM 739 O O . LEU A 1 97 ? -13.021 -3.537 -4.398 1.00 95.56 97 LEU A O 1
ATOM 743 N N . GLU A 1 98 ? -11.357 -3.956 -5.867 1.00 96.62 98 GLU A N 1
ATOM 744 C CA . GLU A 1 98 ? -10.478 -2.833 -5.558 1.00 96.62 98 GLU A CA 1
ATOM 745 C C . GLU A 1 98 ? -10.085 -2.116 -6.856 1.00 96.62 98 GLU A C 1
ATOM 747 O O . GLU A 1 98 ? -9.941 -2.742 -7.909 1.00 96.62 98 GLU A O 1
ATOM 752 N N . THR A 1 99 ? -9.928 -0.796 -6.785 1.00 97.38 99 THR A N 1
ATOM 753 C CA . THR A 1 99 ? -9.393 0.015 -7.881 1.00 97.38 99 THR A CA 1
ATOM 754 C C . THR A 1 99 ? -8.209 0.827 -7.394 1.00 97.38 99 THR A C 1
ATOM 756 O O . THR A 1 99 ? -8.334 1.553 -6.408 1.00 97.38 99 THR A O 1
ATOM 759 N N . ASP A 1 100 ? -7.108 0.760 -8.134 1.00 96.62 100 ASP A N 1
ATOM 760 C CA . ASP A 1 100 ? -5.946 1.619 -7.948 1.00 96.62 100 ASP A CA 1
ATOM 761 C C . ASP A 1 100 ? -5.896 2.651 -9.075 1.00 96.62 100 ASP A C 1
ATOM 763 O O . ASP A 1 100 ? -5.906 2.311 -10.256 1.00 96.62 100 ASP A O 1
ATOM 767 N N . ILE A 1 101 ? -5.842 3.928 -8.708 1.00 96.50 101 ILE A N 1
ATOM 768 C CA . ILE A 1 101 ? -5.591 5.042 -9.624 1.00 96.50 101 ILE A CA 1
ATOM 769 C C . ILE A 1 101 ? -4.161 5.497 -9.373 1.00 96.50 101 ILE A C 1
ATOM 771 O O . ILE A 1 101 ? -3.865 6.006 -8.292 1.00 96.50 101 ILE A O 1
ATOM 775 N N . ILE A 1 102 ? -3.279 5.305 -10.347 1.00 94.06 102 ILE A N 1
ATOM 776 C CA . ILE A 1 102 ? -1.841 5.535 -10.209 1.00 94.06 102 ILE A CA 1
ATOM 777 C C . ILE A 1 102 ? -1.442 6.713 -11.089 1.00 94.06 102 ILE A C 1
ATOM 779 O O . ILE A 1 102 ? -1.696 6.727 -12.293 1.00 94.06 102 ILE A O 1
ATOM 783 N N . LEU A 1 103 ? -0.797 7.698 -10.474 1.00 92.75 103 LEU A N 1
ATOM 784 C CA . LEU A 1 103 ? -0.299 8.907 -11.109 1.00 92.75 103 LEU A CA 1
ATOM 785 C C . LEU A 1 103 ? 1.213 8.979 -10.906 1.00 92.75 103 LEU A C 1
ATOM 787 O O . LEU A 1 103 ? 1.695 9.124 -9.781 1.00 92.75 103 LEU A O 1
ATOM 791 N N . GLN A 1 104 ? 1.962 8.893 -12.000 1.00 89.38 104 GLN A N 1
ATOM 792 C CA . GLN A 1 104 ? 3.412 9.063 -12.027 1.00 89.38 104 GLN A CA 1
ATOM 793 C C . GLN A 1 104 ? 3.794 10.065 -13.130 1.00 89.38 104 GLN A C 1
ATOM 795 O O . GLN A 1 104 ? 3.063 10.206 -14.113 1.00 89.38 104 GLN A O 1
ATOM 800 N N . PRO A 1 105 ? 4.956 10.734 -13.038 1.00 83.19 105 PRO A N 1
ATOM 801 C CA . PRO A 1 105 ? 5.385 11.735 -14.017 1.00 83.19 105 PRO A CA 1
ATOM 802 C C . PRO A 1 105 ? 5.423 11.244 -15.469 1.00 83.19 105 PRO A C 1
ATOM 804 O O . PRO A 1 105 ? 5.240 12.030 -16.392 1.00 83.19 105 PRO A O 1
ATOM 807 N N . GLN A 1 106 ? 5.689 9.952 -15.679 1.00 81.56 106 GLN A N 1
ATOM 808 C CA . GLN A 1 106 ? 5.876 9.365 -17.012 1.00 81.56 106 GLN A CA 1
ATOM 809 C C . GLN A 1 106 ? 4.704 8.492 -17.466 1.00 81.56 106 GLN A C 1
ATOM 811 O O . GLN A 1 106 ? 4.596 8.188 -18.650 1.00 81.56 106 GLN A O 1
ATOM 816 N N . SER A 1 107 ? 3.850 8.051 -16.542 1.00 83.69 107 SER A N 1
ATOM 817 C CA . SER A 1 107 ? 2.732 7.168 -16.860 1.00 83.69 107 SER A CA 1
ATOM 818 C C . SER A 1 107 ? 1.621 7.300 -15.827 1.00 83.69 107 SER A C 1
ATOM 820 O O . SER A 1 107 ? 1.853 7.654 -14.675 1.00 83.69 107 SER A O 1
ATOM 822 N N . SER A 1 108 ? 0.387 7.054 -16.242 1.00 91.06 108 SER A N 1
ATOM 823 C CA . SER A 1 108 ? -0.753 6.976 -15.333 1.00 91.06 108 SER A CA 1
ATOM 824 C C . SER A 1 108 ? -1.615 5.796 -15.739 1.00 91.06 108 SER A C 1
ATOM 826 O O . SER A 1 108 ? -1.778 5.530 -16.931 1.00 91.06 108 SER A O 1
ATOM 828 N N . SER A 1 109 ? -2.142 5.081 -14.755 1.00 93.00 109 SER A N 1
ATOM 829 C CA . SER A 1 109 ? -2.944 3.884 -14.977 1.00 93.00 109 SER A CA 1
ATOM 830 C C . SER A 1 109 ? -4.123 3.831 -14.017 1.00 93.00 109 SER A C 1
ATOM 832 O O . SER A 1 109 ? -4.142 4.468 -12.960 1.00 93.00 109 SER A O 1
ATOM 834 N N . ILE A 1 110 ? -5.132 3.070 -14.428 1.00 96.19 110 ILE A N 1
ATOM 835 C CA . ILE A 1 110 ? -6.230 2.646 -13.572 1.00 96.19 110 ILE A CA 1
ATOM 836 C C . ILE A 1 110 ? -6.241 1.126 -13.621 1.00 96.19 110 ILE A C 1
ATOM 838 O O . ILE A 1 110 ? -6.372 0.537 -14.694 1.00 96.19 110 ILE A O 1
ATOM 842 N N . GLU A 1 111 ? -6.089 0.506 -12.462 1.00 95.69 111 GLU A N 1
ATOM 843 C CA . GLU A 1 111 ? -6.025 -0.940 -12.305 1.00 95.69 111 GLU A CA 1
ATOM 844 C C . GLU A 1 111 ? -7.248 -1.416 -11.528 1.00 95.69 111 GLU A C 1
ATOM 846 O O . GLU A 1 111 ? -7.640 -0.819 -10.525 1.00 95.69 111 GLU A O 1
ATOM 851 N N . PHE A 1 112 ? -7.861 -2.501 -11.998 1.00 95.94 112 PHE A N 1
ATOM 852 C CA . PHE A 1 112 ? -8.980 -3.155 -11.330 1.00 95.94 112 PHE A CA 1
ATOM 853 C C . PHE A 1 112 ? -8.517 -4.515 -10.834 1.00 95.94 112 PHE A C 1
ATOM 855 O O . PHE A 1 112 ? -8.100 -5.359 -11.628 1.00 95.94 112 PHE A O 1
ATOM 862 N N . LEU A 1 113 ? -8.619 -4.733 -9.528 1.00 95.31 113 LEU A N 1
ATOM 863 C CA . LEU A 1 113 ? -8.272 -5.998 -8.902 1.00 95.31 113 LEU A CA 1
ATOM 864 C C . LEU A 1 113 ? -9.543 -6.685 -8.409 1.00 95.31 113 LEU A C 1
ATOM 866 O O . LEU A 1 113 ? -10.232 -6.178 -7.519 1.00 95.31 113 LEU A O 1
ATOM 870 N N . TYR A 1 114 ? -9.820 -7.862 -8.972 1.00 94.38 114 TYR A N 1
ATOM 871 C CA . TYR A 1 114 ? -10.840 -8.770 -8.464 1.00 94.38 114 TYR A CA 1
ATOM 872 C C . TYR A 1 114 ? -10.193 -9.861 -7.604 1.00 94.38 114 TYR A C 1
ATOM 874 O O . TYR A 1 114 ? -9.349 -10.617 -8.086 1.00 94.38 114 TYR A O 1
ATOM 882 N N . LYS A 1 115 ? -10.579 -9.940 -6.330 1.00 91.12 115 LYS A N 1
ATOM 883 C CA . LYS A 1 115 ? -10.070 -10.922 -5.364 1.00 91.12 115 LYS A CA 1
ATOM 884 C C . LYS A 1 115 ? -11.045 -12.096 -5.312 1.00 91.12 115 LYS A C 1
ATOM 886 O O . LYS A 1 115 ? -12.173 -11.942 -4.842 1.00 91.12 115 LYS A O 1
ATOM 891 N N . SER A 1 116 ? -10.605 -13.237 -5.836 1.00 83.88 116 SER A N 1
ATOM 892 C CA . SER A 1 116 ? -11.301 -14.513 -5.643 1.00 83.88 116 SER A CA 1
ATOM 893 C C . SER A 1 116 ? -10.946 -15.041 -4.254 1.00 83.88 116 SER A C 1
ATOM 895 O O . SER A 1 116 ? -9.789 -14.907 -3.855 1.00 83.88 116 SER A O 1
ATOM 897 N N . ASP A 1 117 ? -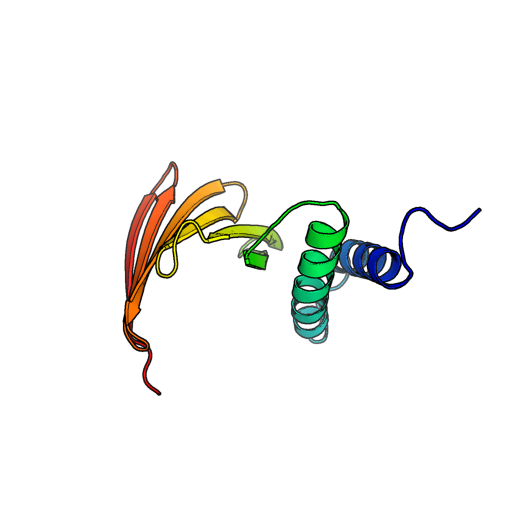11.943 -15.546 -3.528 1.00 69.56 117 ASP A N 1
ATOM 898 C CA . ASP A 1 117 ? -11.779 -16.097 -2.173 1.00 69.56 117 ASP A CA 1
ATOM 899 C C . ASP A 1 117 ? -10.772 -17.254 -2.104 1.00 69.56 117 ASP A C 1
ATOM 901 O O . ASP A 1 117 ? -10.727 -18.062 -3.064 1.00 69.56 117 ASP A O 1
#

pLDDT: mean 76.18, std 15.77, range [41.88, 97.38]

Secondary structure (DSSP, 8-state):
---SS-HHHHHHHHHHHHTTS--STTHHHHHHHHHHHHHHHHHHTT---SEEEEEE-TTSPEEEEEEEESSSSEEEEEEEETTEEEEEEEEE-SSSEEEEEEE-SS-EEEEEEE---

Radius of gyration: 16.29 Å; chains: 1; bounding box: 40×28×49 Å

Sequence (117 aa):
SDPYLTQKEILSLILFDSTGENSGSGTEVYALLGGTFAKELMKSLGMSVDHLVLGQGIDEQLSVEVGKKISKDITLIYQHNNGKDGVKVRVNHSRHLETDIILQPQSSSIEFLYKSD